Protein AF-H3RL84-F1 (afdb_monomer)

Solvent-accessible surface area (backbone atoms only — not comparable to full-atom values): 5280 Å² total; per-residue (Å²): 132,86,78,54,70,38,55,54,50,15,52,53,26,40,52,48,12,51,52,26,39,52,50,11,51,49,44,38,52,51,41,53,51,53,34,51,75,70,41,62,74,77,50,54,71,86,77,44,55,74,70,55,46,64,48,49,59,61,49,51,49,48,46,52,51,55,18,48,53,25,40,52,50,12,52,52,25,40,51,51,13,52,50,32,41,52,54,42,53,51,51,52,52,53,54,52,51,52,73,75,56,123

Nearest PDB structures (foldseek):
  7a0g-assembly1_JJJ  TM=7.767E-01  e=4.617E+00  Serratia marcescens
  4tx5-assembly1_A  TM=3.730E-01  e=1.933E+00  Homo sapiens
  6h2f-assembly1_I  TM=3.751E-01  e=3.075E+00  Aeromonas hydrophila subsp. hydrophila AL09-71
  6h2f-assembly1_J  TM=3.257E-01  e=7.346E+00  Aeromonas hydrophila subsp. hydrophila AL09-71

Structure (mmCIF, N/CA/C/O backbone):
data_AF-H3RL84-F1
#
_entry.id   AF-H3RL84-F1
#
loop_
_atom_site.group_PDB
_atom_site.id
_atom_site.type_symbol
_atom_site.label_atom_id
_atom_site.label_alt_id
_atom_site.label_comp_id
_atom_site.label_asym_id
_atom_site.label_entity_id
_atom_site.label_seq_id
_atom_site.pdbx_PDB_ins_code
_atom_site.Cartn_x
_atom_site.Cartn_y
_atom_site.Cartn_z
_atom_site.occupancy
_atom_site.B_iso_or_equiv
_atom_site.auth_seq_id
_atom_site.auth_comp_id
_atom_site.auth_asym_id
_atom_site.auth_atom_id
_atom_site.pdbx_PDB_model_num
ATOM 1 N N . MET A 1 1 ? -31.242 -2.328 11.666 1.00 43.16 1 MET A N 1
ATOM 2 C CA . MET A 1 1 ? -29.915 -2.234 12.316 1.00 43.16 1 MET A CA 1
ATOM 3 C C . MET A 1 1 ? -29.068 -1.246 11.517 1.00 43.16 1 MET A C 1
ATOM 5 O O . MET A 1 1 ? -28.584 -1.598 10.448 1.00 43.16 1 MET A O 1
ATOM 9 N N . ASN A 1 2 ? -28.994 0.022 11.930 1.00 52.38 2 ASN A N 1
ATOM 10 C CA . ASN A 1 2 ? -28.206 1.020 11.199 1.00 52.38 2 ASN A CA 1
ATOM 11 C C . ASN A 1 2 ? -26.722 0.758 11.502 1.00 52.38 2 ASN A C 1
ATOM 13 O O . ASN A 1 2 ? -26.302 0.937 12.639 1.00 52.38 2 ASN A O 1
ATOM 17 N N . LYS A 1 3 ? -25.953 0.262 10.522 1.00 63.56 3 LYS A N 1
ATOM 18 C CA . LYS A 1 3 ? -24.505 0.036 10.694 1.00 63.56 3 LYS A CA 1
ATOM 19 C C . LYS A 1 3 ? -23.824 1.363 11.041 1.00 63.56 3 LYS A C 1
ATOM 21 O O . LYS A 1 3 ? -24.103 2.359 10.363 1.00 63.56 3 LYS A O 1
ATOM 26 N N . SER A 1 4 ? -22.961 1.354 12.060 1.00 83.81 4 SER A N 1
ATOM 27 C CA . SER A 1 4 ? -22.207 2.530 12.497 1.00 83.81 4 SER A CA 1
ATOM 28 C C . SER A 1 4 ? -21.439 3.144 11.324 1.00 83.81 4 SER A C 1
ATOM 30 O O . SER A 1 4 ? -20.969 2.447 10.416 1.00 83.81 4 SER A O 1
ATOM 32 N N . PHE A 1 5 ? -21.358 4.476 11.311 1.00 89.81 5 PHE A N 1
ATOM 33 C CA . PHE A 1 5 ? -20.602 5.217 10.303 1.00 89.81 5 PHE A CA 1
ATOM 34 C C . PHE A 1 5 ? -19.139 4.757 10.265 1.00 89.81 5 PHE A C 1
ATOM 36 O O . PHE A 1 5 ? -18.591 4.579 9.180 1.00 89.81 5 PHE A O 1
ATOM 43 N N . LEU A 1 6 ? -18.546 4.481 11.432 1.00 90.31 6 LEU A N 1
ATOM 44 C CA . LEU A 1 6 ? -17.164 4.019 11.544 1.00 90.31 6 LEU A CA 1
ATOM 45 C C . LEU A 1 6 ? -16.974 2.629 10.928 1.00 90.31 6 LEU A C 1
ATOM 47 O O . LEU A 1 6 ? -16.011 2.438 10.189 1.00 90.31 6 LEU A O 1
ATOM 51 N N . THR A 1 7 ? -17.922 1.698 11.104 1.00 91.12 7 THR A N 1
ATOM 52 C CA . THR A 1 7 ? -17.872 0.396 10.413 1.00 91.12 7 THR A CA 1
ATOM 53 C C . THR A 1 7 ? -17.880 0.569 8.894 1.00 91.12 7 THR A C 1
ATOM 55 O O . THR A 1 7 ? -17.127 -0.090 8.179 1.00 91.12 7 THR A O 1
ATOM 58 N N . LYS A 1 8 ? -18.744 1.452 8.372 1.00 92.75 8 LYS A N 1
ATOM 59 C CA . LYS A 1 8 ? -18.833 1.714 6.925 1.00 92.75 8 LYS A CA 1
ATOM 60 C C . LYS A 1 8 ? -17.537 2.336 6.409 1.00 92.75 8 LYS A C 1
ATOM 62 O O . LYS A 1 8 ? -17.036 1.911 5.373 1.00 92.75 8 LYS A O 1
ATOM 67 N N . LEU A 1 9 ? -16.991 3.300 7.145 1.00 92.69 9 LEU A N 1
ATOM 68 C CA . LEU A 1 9 ? -15.737 3.968 6.818 1.00 92.69 9 LEU A CA 1
ATOM 69 C C . LEU A 1 9 ? -14.555 2.987 6.812 1.00 92.69 9 LEU A C 1
ATOM 71 O O . LEU A 1 9 ? -13.770 2.995 5.868 1.00 92.69 9 LEU A O 1
ATOM 75 N N . ALA A 1 10 ? -14.472 2.101 7.810 1.00 93.50 10 ALA A N 1
ATOM 76 C CA . ALA A 1 10 ? -13.461 1.051 7.871 1.00 93.50 10 ALA A CA 1
ATOM 77 C C . ALA A 1 10 ? -13.518 0.153 6.627 1.00 93.50 10 ALA A C 1
ATOM 79 O O . ALA A 1 10 ? -12.507 -0.055 5.966 1.00 93.50 10 ALA A O 1
ATOM 80 N N . VAL A 1 11 ? -14.714 -0.300 6.235 1.00 95.19 11 VAL A N 1
ATOM 81 C CA . VAL A 1 11 ? -14.890 -1.120 5.024 1.00 95.19 11 VAL A CA 1
ATOM 82 C C . VAL A 1 11 ? -14.465 -0.366 3.762 1.00 95.19 11 VAL A C 1
ATOM 84 O O . VAL A 1 11 ? -13.790 -0.942 2.914 1.00 95.19 11 VAL A O 1
ATOM 87 N N . VAL A 1 12 ? -14.815 0.916 3.627 1.00 96.69 12 VAL A N 1
ATOM 88 C CA . VAL A 1 12 ? -14.402 1.728 2.469 1.00 96.69 12 VAL A CA 1
ATOM 89 C C . VAL A 1 12 ? -12.879 1.837 2.394 1.00 96.69 12 VAL A C 1
ATOM 91 O O . VAL A 1 12 ? -12.306 1.591 1.333 1.00 96.69 12 VAL A O 1
ATOM 94 N N . PHE A 1 13 ? -12.210 2.145 3.506 1.00 96.94 13 PHE A N 1
ATOM 95 C CA . PHE A 1 13 ? -10.749 2.201 3.541 1.00 96.94 13 PHE A CA 1
ATOM 96 C C . PHE A 1 13 ? -10.109 0.843 3.263 1.00 96.94 13 PHE A C 1
ATOM 98 O O . PHE A 1 13 ? -9.136 0.774 2.521 1.00 96.94 13 PHE A O 1
ATOM 105 N N . PHE A 1 14 ? -10.681 -0.248 3.766 1.00 96.62 14 PHE A N 1
ATOM 106 C CA . PHE A 1 14 ? -10.201 -1.590 3.460 1.00 96.62 14 PHE A CA 1
ATOM 107 C C . PHE A 1 14 ? -10.284 -1.912 1.960 1.00 96.62 14 PHE A C 1
ATOM 109 O O . PHE A 1 14 ? -9.328 -2.414 1.372 1.00 96.62 14 PHE A O 1
ATOM 116 N N . LEU A 1 15 ? -11.401 -1.573 1.310 1.00 97.81 15 LEU A N 1
ATOM 117 C CA . LEU A 1 15 ? -11.569 -1.775 -0.131 1.00 97.81 15 LEU A CA 1
ATOM 118 C C . LEU A 1 15 ? -10.605 -0.906 -0.948 1.00 97.81 15 LEU A C 1
ATOM 120 O O . LEU A 1 15 ? -10.026 -1.392 -1.918 1.00 97.81 15 LEU A O 1
ATOM 124 N N . LEU A 1 16 ? -10.385 0.347 -0.540 1.00 97.12 16 LEU A N 1
ATOM 125 C CA . LEU A 1 16 ? -9.381 1.220 -1.155 1.00 97.12 16 LEU A CA 1
ATOM 126 C C . LEU A 1 16 ? -7.965 0.665 -0.975 1.00 97.12 16 LEU A C 1
ATOM 128 O O . LEU A 1 16 ? -7.183 0.692 -1.922 1.00 97.12 16 LEU A O 1
ATOM 132 N N . ALA A 1 17 ? -7.648 0.098 0.191 1.00 97.31 17 ALA A N 1
ATOM 133 C CA . ALA A 1 17 ? -6.363 -0.545 0.434 1.00 97.31 17 ALA A CA 1
ATOM 134 C C . ALA A 1 17 ? -6.123 -1.707 -0.539 1.00 97.31 17 ALA A C 1
ATOM 136 O O . ALA A 1 17 ? -5.059 -1.791 -1.151 1.00 97.31 17 ALA A O 1
ATOM 137 N N . LEU A 1 18 ? -7.129 -2.565 -0.743 1.00 97.62 18 LEU A N 1
ATOM 138 C CA . LEU A 1 18 ? -7.059 -3.656 -1.716 1.00 97.62 18 LEU A CA 1
ATOM 139 C C . LEU A 1 18 ? -6.927 -3.138 -3.151 1.00 97.62 18 LEU A C 1
ATOM 141 O O . LEU A 1 18 ? -6.076 -3.623 -3.896 1.00 97.62 18 LEU A O 1
ATOM 145 N N . ALA A 1 19 ? -7.724 -2.138 -3.533 1.00 97.44 19 ALA A N 1
ATOM 146 C CA . ALA A 1 19 ? -7.668 -1.543 -4.864 1.00 97.44 19 ALA A CA 1
ATOM 147 C C . ALA A 1 19 ? -6.282 -0.948 -5.157 1.00 97.44 19 ALA A C 1
ATOM 149 O O . ALA A 1 19 ? -5.698 -1.234 -6.200 1.00 97.44 19 ALA A O 1
ATOM 150 N N . CYS A 1 20 ? -5.713 -0.190 -4.216 1.00 96.81 20 CYS A N 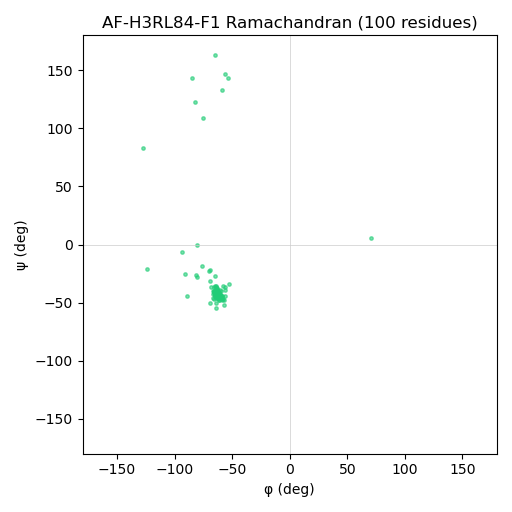1
ATOM 151 C CA . CYS A 1 20 ? -4.363 0.353 -4.327 1.00 96.81 20 CYS A CA 1
ATOM 152 C C . CYS A 1 20 ? -3.298 -0.754 -4.335 1.00 96.81 20 CYS A C 1
ATOM 154 O O . CYS A 1 20 ? -2.363 -0.689 -5.126 1.00 96.81 20 CYS A O 1
ATOM 156 N N . GLY A 1 21 ? -3.446 -1.801 -3.520 1.00 95.56 21 GLY A N 1
ATOM 157 C CA . GLY A 1 21 ? -2.518 -2.935 -3.499 1.00 95.56 21 GLY A CA 1
ATOM 158 C C . GLY A 1 21 ? -2.455 -3.664 -4.845 1.00 95.56 21 GLY A C 1
ATOM 159 O O . GLY A 1 21 ? -1.367 -3.910 -5.374 1.00 95.56 21 GLY A O 1
ATOM 160 N N . LEU A 1 22 ? -3.624 -3.941 -5.431 1.00 96.56 22 LEU A N 1
ATOM 161 C CA . LEU A 1 22 ? -3.754 -4.553 -6.754 1.00 96.56 22 LEU A CA 1
ATOM 162 C C . LEU A 1 22 ? -3.260 -3.624 -7.867 1.00 96.56 22 LEU A C 1
ATOM 164 O O . LEU A 1 22 ? -2.572 -4.089 -8.774 1.00 96.56 22 LEU A O 1
ATOM 168 N N . ALA A 1 23 ? -3.549 -2.322 -7.786 1.00 94.56 23 ALA A N 1
ATOM 169 C CA . ALA A 1 23 ? -3.042 -1.333 -8.734 1.00 94.56 23 ALA A CA 1
ATOM 170 C C . ALA A 1 23 ? -1.508 -1.250 -8.705 1.00 94.56 23 ALA A C 1
ATOM 172 O O . ALA A 1 23 ? -0.880 -1.253 -9.761 1.00 94.56 23 ALA A O 1
ATOM 173 N N . GLY A 1 24 ? -0.892 -1.260 -7.518 1.00 93.94 24 GLY A N 1
ATOM 174 C CA . GLY A 1 24 ? 0.564 -1.293 -7.366 1.00 93.94 24 GLY A CA 1
ATOM 175 C C . GLY A 1 24 ? 1.179 -2.562 -7.951 1.00 93.94 24 GLY A C 1
ATOM 176 O O . GLY A 1 24 ? 2.150 -2.492 -8.703 1.00 93.94 24 GLY A O 1
ATOM 177 N N . TRP A 1 25 ? 0.568 -3.723 -7.700 1.00 93.12 25 TRP A N 1
ATOM 178 C CA . TRP A 1 25 ? 1.015 -4.985 -8.294 1.00 93.12 25 TRP A CA 1
ATOM 179 C C . TRP A 1 25 ? 0.875 -5.003 -9.825 1.00 93.12 25 TRP A C 1
ATOM 181 O O . TRP A 1 25 ? 1.800 -5.418 -10.525 1.00 93.12 25 TRP A O 1
ATOM 191 N N . GLY A 1 26 ? -0.245 -4.504 -10.354 1.00 93.38 26 GLY A N 1
ATOM 192 C CA . GLY A 1 26 ? -0.476 -4.367 -11.792 1.00 93.38 26 GLY A CA 1
ATOM 193 C C . GLY A 1 26 ? 0.523 -3.417 -12.453 1.00 93.38 26 GLY A C 1
ATOM 194 O O . GLY A 1 26 ? 1.128 -3.774 -13.462 1.00 93.38 26 GLY A O 1
ATOM 195 N N . ALA A 1 27 ? 0.771 -2.253 -11.845 1.00 92.31 27 ALA A N 1
ATOM 196 C CA . ALA A 1 27 ? 1.773 -1.297 -12.307 1.00 92.31 27 ALA A CA 1
ATOM 197 C C . ALA A 1 27 ? 3.174 -1.923 -12.316 1.00 92.31 27 ALA A C 1
ATOM 199 O O . ALA A 1 27 ? 3.890 -1.811 -13.308 1.00 92.31 27 ALA A O 1
ATOM 200 N N . TRP A 1 28 ? 3.549 -2.647 -11.257 1.00 90.25 28 TRP A N 1
ATOM 201 C CA . TRP A 1 28 ? 4.828 -3.354 -11.193 1.00 90.25 28 TRP A CA 1
ATOM 202 C C . TRP A 1 28 ? 4.981 -4.362 -12.337 1.00 90.25 28 TRP A C 1
ATOM 204 O O 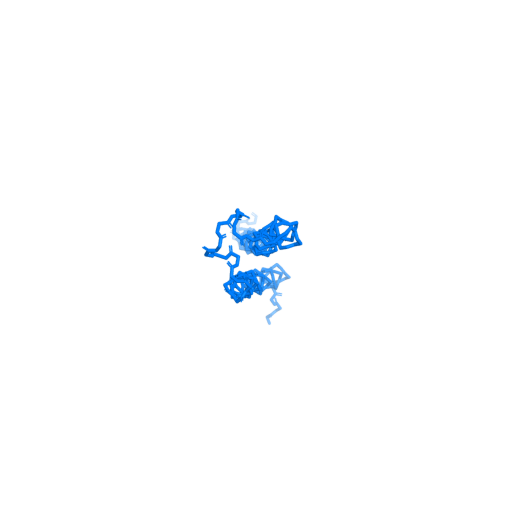. TRP A 1 28 ? 6.012 -4.387 -13.010 1.00 90.25 28 TRP A O 1
ATOM 214 N N . LYS A 1 29 ? 3.955 -5.182 -12.596 1.00 90.62 29 LYS A N 1
ATOM 215 C CA . LYS A 1 29 ? 3.962 -6.156 -13.698 1.00 90.62 29 LYS A CA 1
ATOM 216 C C . LYS A 1 29 ? 4.056 -5.483 -15.065 1.00 90.62 29 LYS A C 1
ATOM 218 O O . LYS A 1 29 ? 4.871 -5.913 -15.878 1.00 90.62 29 LYS A O 1
ATOM 223 N N . TYR A 1 30 ? 3.267 -4.435 -15.292 1.00 89.75 30 TYR A N 1
ATOM 224 C CA . TYR A 1 30 ? 3.285 -3.656 -16.528 1.00 89.75 30 TYR A CA 1
ATOM 225 C C . TYR A 1 30 ? 4.679 -3.085 -16.808 1.00 89.75 30 TYR A C 1
ATOM 227 O O . TYR A 1 30 ? 5.239 -3.328 -17.876 1.00 89.75 30 TYR A O 1
ATOM 235 N N . TRP A 1 31 ? 5.273 -2.392 -15.832 1.00 86.12 31 TRP A N 1
ATOM 236 C CA . TRP A 1 31 ? 6.577 -1.763 -16.018 1.00 86.12 31 TRP A CA 1
ATOM 237 C C . TRP A 1 31 ? 7.690 -2.790 -16.223 1.00 86.12 31 TRP A C 1
ATOM 239 O O . TRP A 1 31 ? 8.491 -2.615 -17.135 1.00 86.12 31 TRP A O 1
ATOM 249 N N . ASN A 1 32 ? 7.704 -3.901 -15.478 1.00 84.56 32 ASN A N 1
ATOM 250 C CA . ASN A 1 32 ? 8.677 -4.976 -15.709 1.00 84.56 32 ASN A CA 1
ATOM 251 C C . ASN A 1 32 ? 8.552 -5.590 -17.113 1.00 84.56 32 ASN A C 1
ATOM 253 O O . ASN A 1 32 ? 9.563 -5.837 -17.770 1.00 84.56 32 ASN A O 1
ATOM 257 N N . ALA A 1 33 ? 7.326 -5.818 -17.594 1.00 86.06 33 ALA A N 1
ATOM 258 C CA . ALA A 1 33 ? 7.096 -6.345 -18.937 1.00 86.06 33 ALA A CA 1
ATOM 259 C C . ALA A 1 33 ? 7.563 -5.358 -20.018 1.00 86.06 33 ALA A C 1
ATOM 261 O O . ALA A 1 33 ? 8.262 -5.752 -20.950 1.00 86.06 33 ALA A O 1
ATO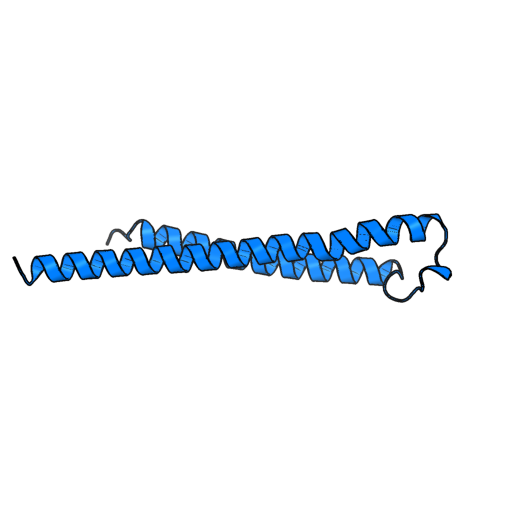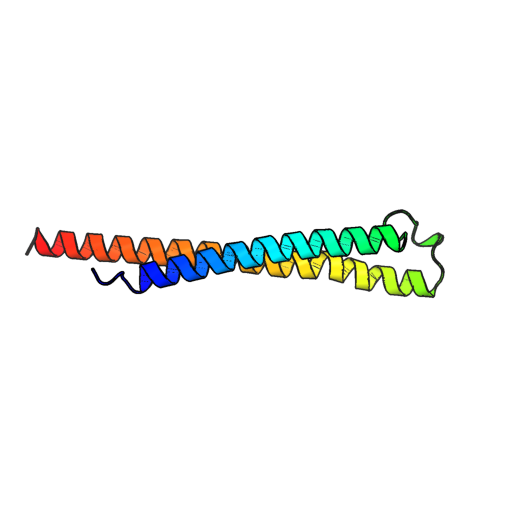M 262 N N . MET A 1 34 ? 7.244 -4.071 -19.860 1.00 83.31 34 MET A N 1
ATOM 263 C CA . MET A 1 34 ? 7.682 -3.005 -20.763 1.00 83.31 34 MET A CA 1
ATOM 264 C C . MET A 1 34 ? 9.214 -2.887 -20.798 1.00 83.31 34 MET A C 1
ATOM 266 O O . MET A 1 34 ? 9.805 -2.807 -21.870 1.00 83.31 34 MET A O 1
ATOM 270 N N . PHE A 1 35 ? 9.875 -2.962 -19.643 1.00 80.69 35 PHE A N 1
ATOM 271 C CA . PHE A 1 35 ? 11.335 -2.947 -19.534 1.00 80.69 35 PHE A CA 1
ATOM 272 C C . PHE A 1 35 ? 12.014 -4.142 -20.193 1.00 80.69 35 PHE A C 1
ATOM 274 O O . PHE A 1 35 ? 13.056 -3.994 -20.836 1.00 80.69 35 PHE A O 1
ATOM 281 N N . SER A 1 36 ? 11.433 -5.328 -20.025 1.00 80.38 36 SER A N 1
ATOM 282 C CA . SER A 1 36 ? 11.922 -6.538 -20.674 1.00 80.38 36 SER A CA 1
ATOM 283 C C . SER A 1 36 ? 11.743 -6.462 -22.191 1.00 80.38 36 SER A C 1
ATOM 285 O O . SER A 1 36 ? 12.676 -6.801 -22.913 1.00 80.38 36 SER A O 1
ATOM 287 N N . ALA A 1 37 ? 10.600 -5.966 -22.675 1.00 78.12 37 ALA A N 1
ATOM 288 C CA . ALA A 1 37 ? 10.325 -5.805 -24.104 1.00 78.12 37 ALA A CA 1
ATOM 289 C C . ALA A 1 37 ? 11.257 -4.786 -24.780 1.00 78.12 37 ALA A C 1
ATOM 291 O O . ALA A 1 37 ? 11.665 -4.987 -25.920 1.00 78.12 37 ALA A O 1
ATOM 292 N N . LEU A 1 38 ? 11.634 -3.720 -24.068 1.00 75.31 38 LEU A N 1
ATOM 293 C CA . LEU A 1 38 ? 12.582 -2.707 -24.545 1.00 75.31 38 LEU A CA 1
ATOM 294 C C . LEU A 1 38 ? 14.055 -3.135 -24.398 1.00 75.31 38 LEU A C 1
ATOM 296 O O . LEU A 1 38 ? 14.956 -2.375 -24.744 1.00 75.31 38 LEU A O 1
ATOM 300 N N . GLY A 1 39 ? 14.327 -4.330 -23.859 1.00 71.19 39 GLY A N 1
ATOM 301 C CA . GLY A 1 39 ? 15.685 -4.837 -23.636 1.00 71.19 39 GLY A CA 1
ATOM 302 C C . GLY A 1 39 ? 16.456 -4.117 -22.523 1.00 71.19 39 GLY A C 1
ATOM 303 O O . GLY A 1 39 ? 17.622 -4.422 -22.281 1.00 71.19 39 GLY A O 1
ATOM 304 N N . TYR A 1 40 ? 15.825 -3.193 -21.794 1.00 71.19 40 TYR A N 1
ATOM 305 C CA . TYR A 1 40 ? 16.461 -2.417 -20.723 1.00 71.19 40 TYR A CA 1
ATOM 306 C C . TYR A 1 40 ? 16.807 -3.255 -19.488 1.00 71.19 40 TYR A C 1
ATOM 308 O O . TYR A 1 40 ? 17.690 -2.862 -18.724 1.00 71.19 40 TYR A O 1
ATOM 316 N N . GLY A 1 41 ? 16.137 -4.399 -19.305 1.00 63.28 41 GLY A N 1
ATOM 317 C CA . GLY A 1 41 ? 16.414 -5.349 -18.222 1.00 63.28 41 GLY A CA 1
ATOM 318 C C . GLY A 1 41 ? 17.665 -6.213 -18.429 1.00 63.28 41 GLY A C 1
ATOM 319 O O . GLY A 1 41 ? 18.179 -6.758 -17.460 1.00 63.28 41 GLY A O 1
ATOM 320 N N . THR A 1 42 ? 18.164 -6.333 -19.664 1.00 60.25 42 THR A N 1
ATOM 321 C CA . THR A 1 42 ? 19.290 -7.221 -20.024 1.00 60.25 42 THR A CA 1
ATOM 322 C C . THR A 1 42 ? 20.452 -6.494 -20.695 1.00 60.25 42 THR A C 1
ATOM 324 O O . THR A 1 42 ? 21.567 -7.006 -20.695 1.00 60.25 42 THR A O 1
ATOM 327 N N . ALA A 1 43 ? 20.217 -5.317 -21.280 1.00 58.88 43 ALA A N 1
ATOM 328 C CA . ALA A 1 43 ? 21.262 -4.515 -21.899 1.00 58.88 43 ALA A CA 1
ATOM 329 C C . ALA A 1 43 ? 22.011 -3.688 -20.847 1.00 58.88 43 ALA A C 1
ATOM 331 O O . ALA A 1 43 ? 21.417 -2.863 -20.136 1.00 58.88 43 ALA A O 1
ATOM 332 N N . ASP A 1 44 ? 23.328 -3.886 -20.776 1.00 59.72 44 ASP A N 1
ATOM 333 C CA . ASP A 1 44 ? 24.227 -2.992 -20.054 1.00 59.72 44 ASP A CA 1
ATOM 334 C C . ASP A 1 44 ? 24.077 -1.561 -20.587 1.00 59.72 44 ASP A C 1
ATOM 336 O O . ASP A 1 44 ? 23.816 -1.354 -21.771 1.00 59.72 44 ASP A O 1
ATOM 340 N N . PHE A 1 45 ? 24.233 -0.541 -19.734 1.00 60.94 45 PHE A N 1
ATOM 341 C CA . PHE A 1 45 ? 24.100 0.858 -20.183 1.00 60.94 45 PHE A CA 1
ATOM 342 C C . PHE A 1 45 ? 24.985 1.154 -21.402 1.00 60.94 45 PHE A C 1
ATOM 344 O O . PHE A 1 45 ? 24.572 1.881 -22.297 1.00 60.94 45 PHE A O 1
ATOM 351 N N . VAL A 1 46 ? 26.153 0.517 -21.471 1.00 60.81 46 VAL A N 1
ATOM 352 C CA . VAL A 1 46 ? 27.167 0.701 -22.514 1.00 60.81 46 VAL A CA 1
ATOM 353 C C . VAL A 1 46 ? 26.740 0.144 -23.882 1.00 60.81 46 VAL A C 1
ATOM 355 O O . VAL A 1 46 ? 27.240 0.611 -24.900 1.00 60.81 46 VAL A O 1
ATOM 358 N N . THR A 1 47 ? 25.801 -0.808 -23.944 1.00 67.88 47 THR A N 1
ATOM 359 C CA . THR A 1 47 ? 25.337 -1.407 -25.213 1.00 67.88 47 THR A CA 1
ATOM 360 C C . 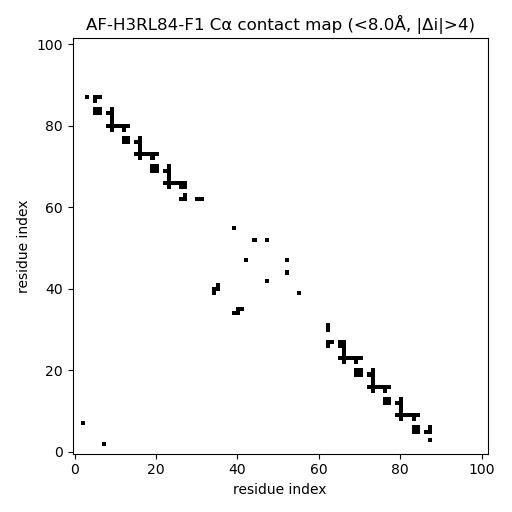THR A 1 47 ? 24.100 -0.721 -25.797 1.00 67.88 47 THR A C 1
ATOM 362 O O . THR A 1 47 ? 23.696 -1.021 -26.920 1.00 67.88 47 THR A O 1
ATOM 365 N N . LEU A 1 48 ? 23.504 0.218 -25.059 1.00 70.06 48 LEU A N 1
ATOM 366 C CA . LEU A 1 48 ? 22.367 1.017 -25.508 1.00 70.06 48 LEU A CA 1
ATOM 367 C C . LEU A 1 48 ? 22.847 2.233 -26.313 1.00 70.06 48 LEU A C 1
ATOM 369 O O . LEU A 1 48 ? 23.853 2.854 -25.975 1.00 70.06 48 LEU A O 1
ATOM 373 N N . ASN A 1 49 ? 22.106 2.604 -27.362 1.00 78.44 49 ASN A N 1
ATOM 374 C CA . ASN A 1 49 ? 22.345 3.863 -28.073 1.00 78.44 49 ASN A CA 1
ATOM 375 C C . ASN A 1 49 ? 22.071 5.075 -27.151 1.00 78.44 49 ASN A C 1
ATOM 377 O O . ASN A 1 49 ? 21.409 4.950 -26.119 1.00 78.44 49 ASN A O 1
ATOM 381 N N . ALA A 1 50 ? 22.573 6.256 -27.524 1.00 78.69 50 ALA A N 1
ATOM 382 C CA . ALA A 1 50 ? 22.493 7.457 -26.684 1.00 78.69 50 ALA A CA 1
ATOM 383 C C . ALA A 1 50 ? 21.050 7.827 -26.277 1.00 78.69 50 ALA A C 1
ATOM 385 O O . ALA A 1 50 ? 20.806 8.236 -25.144 1.00 78.69 50 ALA A O 1
ATOM 386 N N . GLU A 1 51 ? 20.086 7.623 -27.178 1.00 78.38 51 GLU A N 1
ATOM 387 C CA . GLU A 1 51 ? 18.664 7.864 -26.916 1.00 78.38 51 GLU A CA 1
ATOM 388 C C . GLU A 1 51 ? 18.100 6.901 -25.856 1.00 78.38 51 GLU A C 1
ATOM 390 O O . GLU A 1 51 ? 17.482 7.328 -24.880 1.00 78.38 51 GLU A O 1
ATOM 395 N N . ASN A 1 52 ? 18.388 5.603 -25.970 1.00 74.31 52 ASN A N 1
ATOM 396 C CA . ASN A 1 52 ? 17.947 4.610 -24.994 1.00 74.31 52 ASN A CA 1
ATOM 397 C C . ASN A 1 52 ? 18.657 4.746 -23.640 1.00 74.31 52 ASN A C 1
ATOM 399 O O . ASN A 1 52 ? 18.048 4.471 -22.605 1.00 74.31 52 ASN A O 1
ATOM 403 N N . GLN A 1 53 ? 19.917 5.190 -23.610 1.00 75.44 53 GLN A N 1
ATOM 404 C CA . GLN A 1 53 ? 20.609 5.517 -22.358 1.00 75.44 53 GLN A CA 1
ATOM 405 C C . GLN A 1 53 ? 19.921 6.674 -21.624 1.00 75.44 53 GLN A C 1
ATOM 407 O O . GLN A 1 53 ? 19.702 6.582 -20.414 1.00 75.44 53 GLN A O 1
ATOM 412 N N . ALA A 1 54 ? 19.530 7.727 -22.352 1.00 79.81 54 ALA A N 1
ATOM 413 C CA . ALA A 1 54 ? 18.811 8.867 -21.787 1.00 79.81 54 ALA A CA 1
ATOM 414 C C . ALA A 1 54 ? 17.430 8.469 -21.236 1.00 79.81 54 ALA A C 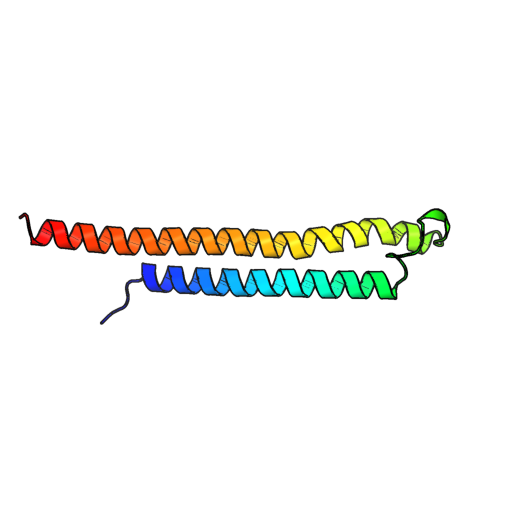1
ATOM 416 O O . ALA A 1 54 ? 17.015 8.978 -20.196 1.00 79.81 54 ALA A O 1
ATOM 417 N N . MET A 1 55 ? 16.745 7.523 -21.888 1.00 80.69 55 MET A N 1
ATOM 418 C CA . MET A 1 55 ? 15.418 7.045 -21.480 1.00 80.69 55 MET A CA 1
ATOM 419 C C . MET A 1 55 ? 15.446 6.021 -20.335 1.00 80.69 55 MET A C 1
ATOM 421 O O . MET A 1 55 ? 14.498 5.959 -19.551 1.00 80.69 55 MET A O 1
ATOM 425 N N . LYS A 1 56 ? 16.523 5.241 -20.175 1.00 79.38 56 LYS A N 1
ATOM 426 C CA . LYS A 1 56 ? 16.606 4.168 -19.165 1.00 79.38 56 LYS A CA 1
ATOM 427 C C . LYS A 1 56 ? 16.497 4.681 -17.726 1.00 79.38 56 LYS A C 1
ATOM 429 O O . LYS A 1 56 ? 15.801 4.076 -16.915 1.00 79.38 56 LYS A O 1
ATOM 434 N N . THR A 1 57 ? 17.148 5.798 -17.401 1.00 80.44 57 THR A N 1
ATOM 435 C CA . THR A 1 57 ? 17.125 6.397 -16.052 1.00 80.44 57 THR A CA 1
ATOM 436 C C . THR A 1 57 ? 15.733 6.886 -15.625 1.00 80.44 57 THR A C 1
ATOM 438 O O . THR A 1 57 ? 15.259 6.435 -14.577 1.00 80.44 57 THR A O 1
ATOM 441 N N . PRO A 1 58 ? 15.039 7.757 -16.390 1.00 81.12 58 PRO A N 1
ATOM 442 C CA . PRO A 1 58 ? 13.698 8.203 -16.022 1.00 81.12 58 PRO A CA 1
ATOM 443 C C . PRO A 1 58 ? 12.696 7.047 -16.001 1.00 81.12 58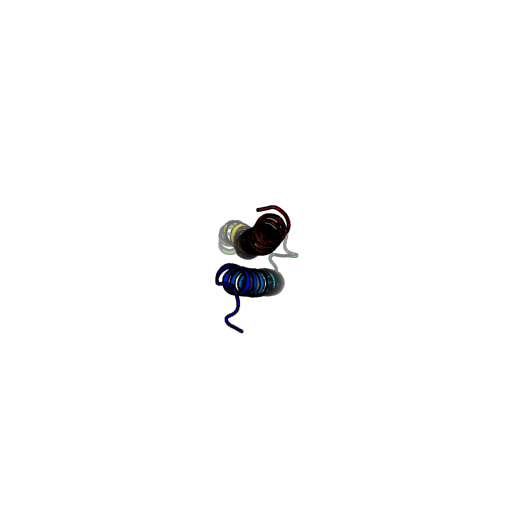 PRO A C 1
ATOM 445 O O . PRO A 1 58 ? 11.908 6.963 -15.062 1.00 81.12 58 PRO A O 1
ATOM 448 N N . LEU A 1 59 ? 12.767 6.102 -16.948 1.00 80.44 59 LEU A N 1
ATOM 449 C CA . LEU A 1 59 ? 11.895 4.928 -16.911 1.00 80.44 59 LEU A CA 1
ATOM 450 C C . LEU A 1 59 ? 12.156 4.048 -15.678 1.00 80.44 59 LEU A C 1
ATOM 452 O O . LEU A 1 59 ? 11.203 3.511 -15.115 1.00 80.44 59 LEU A O 1
ATOM 456 N N . ASN A 1 60 ? 13.4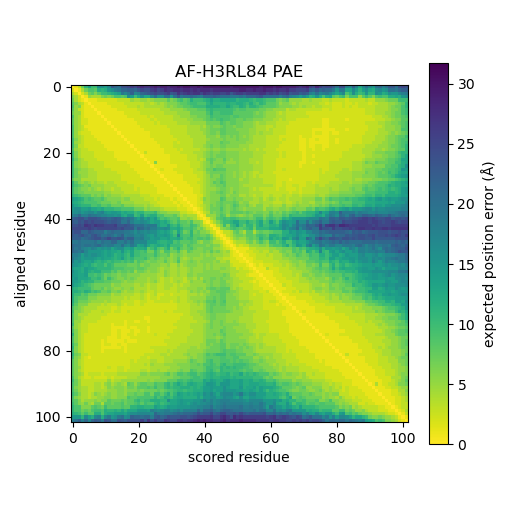16 3.891 -15.243 1.00 81.25 60 ASN A N 1
ATOM 457 C CA . ASN A 1 60 ? 13.737 3.079 -14.063 1.00 81.25 60 ASN A CA 1
ATOM 458 C C . ASN A 1 60 ? 13.094 3.715 -12.836 1.00 81.25 60 ASN A C 1
ATOM 460 O O . ASN A 1 60 ? 12.454 3.035 -12.039 1.00 81.25 60 ASN A O 1
ATOM 464 N N . LEU A 1 61 ? 13.207 5.039 -12.722 1.00 83.19 61 LEU A N 1
ATOM 465 C CA . LEU A 1 61 ? 12.563 5.783 -11.654 1.00 83.19 61 LEU A CA 1
ATOM 466 C C . LEU A 1 61 ? 11.041 5.594 -11.681 1.00 83.19 61 LEU A C 1
ATOM 468 O O . LEU A 1 61 ? 10.455 5.325 -10.637 1.00 83.19 61 LEU A O 1
ATOM 472 N N . THR A 1 62 ? 10.396 5.666 -12.850 1.00 84.00 62 THR A N 1
ATOM 473 C CA . THR A 1 62 ? 8.945 5.446 -12.975 1.00 84.00 62 THR A CA 1
ATOM 474 C C . THR A 1 62 ? 8.534 4.024 -12.587 1.00 84.00 62 THR A C 1
ATOM 476 O O . THR A 1 62 ? 7.548 3.859 -11.865 1.00 84.00 62 THR A O 1
ATOM 479 N N . MET A 1 63 ? 9.309 3.010 -12.989 1.00 83.56 63 MET A N 1
ATOM 480 C CA . MET A 1 63 ? 9.062 1.604 -12.647 1.00 83.56 63 MET A CA 1
ATOM 481 C C . MET A 1 63 ? 9.021 1.367 -11.135 1.00 83.56 63 MET A C 1
ATOM 483 O O . MET A 1 63 ? 8.233 0.543 -10.680 1.00 83.56 63 MET A O 1
ATOM 487 N N . TYR A 1 64 ? 9.835 2.078 -10.354 1.00 83.81 64 TYR A N 1
ATOM 488 C CA . TYR A 1 64 ? 9.826 1.952 -8.895 1.00 83.81 64 TYR A CA 1
ATOM 489 C C . TYR A 1 64 ? 8.845 2.918 -8.230 1.00 83.81 64 TYR A C 1
ATOM 491 O O . TYR A 1 64 ? 8.091 2.515 -7.346 1.00 83.81 64 TYR A O 1
ATOM 499 N N . ALA A 1 65 ? 8.809 4.180 -8.655 1.00 88.31 65 ALA A N 1
ATOM 500 C CA . ALA A 1 65 ? 8.012 5.213 -8.003 1.00 88.31 65 ALA A CA 1
ATOM 501 C C . ALA A 1 65 ? 6.504 4.944 -8.108 1.00 88.31 65 ALA A C 1
ATOM 503 O O . ALA A 1 65 ? 5.777 5.124 -7.130 1.00 88.31 65 ALA A O 1
ATOM 504 N N . MET A 1 66 ? 6.026 4.488 -9.270 1.00 88.06 66 MET A N 1
ATOM 505 C CA . MET A 1 66 ? 4.591 4.315 -9.510 1.00 88.06 66 MET A CA 1
ATOM 506 C C . MET A 1 66 ? 3.994 3.167 -8.675 1.00 88.06 66 MET A C 1
ATOM 508 O O . MET A 1 66 ? 3.019 3.407 -7.961 1.00 88.06 66 MET A O 1
ATOM 512 N N . PRO A 1 67 ? 4.576 1.949 -8.664 1.00 91.31 67 PRO A N 1
ATOM 513 C CA . PRO A 1 67 ? 4.087 0.857 -7.820 1.00 91.31 67 PRO A CA 1
ATOM 514 C C . PRO A 1 67 ? 4.220 1.152 -6.327 1.00 91.31 67 PRO A C 1
ATOM 516 O O . PRO A 1 67 ? 3.295 0.876 -5.563 1.00 91.31 67 PRO A O 1
ATOM 519 N N . VAL A 1 68 ? 5.333 1.769 -5.911 1.00 93.50 68 VAL A N 1
ATOM 520 C CA . VAL A 1 68 ? 5.555 2.142 -4.508 1.00 93.50 68 VAL A CA 1
ATOM 521 C C . VAL A 1 68 ? 4.511 3.150 -4.040 1.00 93.50 68 VAL A C 1
ATOM 523 O O . VAL A 1 68 ? 3.961 2.973 -2.959 1.00 93.50 68 VAL A O 1
ATOM 526 N N . GLY A 1 69 ? 4.163 4.155 -4.851 1.00 93.06 69 GLY A N 1
ATOM 527 C CA . GLY A 1 69 ? 3.107 5.113 -4.510 1.00 93.06 69 GLY A CA 1
ATOM 528 C C . GLY A 1 69 ? 1.766 4.432 -4.216 1.00 93.06 69 GLY A C 1
ATOM 529 O O . GLY A 1 69 ? 1.124 4.725 -3.205 1.00 93.06 69 GLY A O 1
ATOM 530 N N . PHE A 1 70 ? 1.381 3.458 -5.043 1.00 95.00 70 PHE A N 1
ATOM 531 C CA . PHE A 1 70 ? 0.176 2.661 -4.818 1.00 95.00 70 PHE A CA 1
ATOM 532 C C . PHE A 1 70 ? 0.265 1.779 -3.567 1.00 95.00 70 PHE A C 1
ATOM 534 O O . PHE A 1 70 ? -0.701 1.707 -2.809 1.00 95.00 70 PHE A O 1
ATOM 541 N N . TRP A 1 71 ? 1.404 1.140 -3.299 1.00 96.19 71 TRP A N 1
ATOM 542 C CA . TRP A 1 71 ? 1.575 0.331 -2.087 1.00 96.19 71 TRP A CA 1
ATOM 543 C C . TRP A 1 71 ? 1.611 1.169 -0.806 1.00 96.19 71 TRP A C 1
ATOM 545 O O . TRP A 1 71 ? 1.029 0.763 0.198 1.00 96.19 71 TRP A O 1
ATOM 555 N N . CYS A 1 72 ? 2.206 2.361 -0.838 1.00 96.12 72 CYS A N 1
ATOM 556 C CA . CYS A 1 72 ? 2.153 3.313 0.270 1.00 96.12 72 CYS A CA 1
ATOM 557 C C . CYS A 1 72 ? 0.713 3.756 0.552 1.00 96.12 72 CYS A C 1
ATOM 559 O O . CYS A 1 72 ? 0.283 3.747 1.706 1.00 96.12 72 CYS A O 1
ATOM 561 N N . ALA A 1 73 ? -0.059 4.081 -0.491 1.00 95.75 73 ALA A N 1
ATOM 562 C CA . ALA A 1 73 ? -1.480 4.391 -0.349 1.00 95.75 73 ALA A CA 1
ATOM 563 C C . ALA A 1 73 ? -2.261 3.196 0.222 1.00 95.75 73 ALA A C 1
ATOM 565 O O . ALA A 1 73 ? -3.061 3.367 1.140 1.00 95.75 73 ALA A O 1
ATOM 566 N N . ALA A 1 74 ? -1.978 1.979 -0.253 1.00 96.88 74 ALA A N 1
ATOM 567 C CA . ALA A 1 74 ? -2.595 0.758 0.254 1.00 96.88 74 ALA A CA 1
ATOM 568 C C . ALA A 1 74 ? -2.335 0.559 1.754 1.00 96.88 74 ALA A C 1
ATOM 570 O O . ALA A 1 74 ? -3.271 0.316 2.515 1.00 96.88 74 ALA A O 1
ATOM 571 N N . ALA A 1 75 ? -1.085 0.721 2.194 1.00 97.31 75 ALA A N 1
ATOM 572 C CA . ALA A 1 75 ? -0.711 0.623 3.601 1.00 97.31 75 ALA A CA 1
ATOM 573 C C . ALA A 1 75 ? -1.397 1.704 4.455 1.00 97.31 75 ALA A C 1
ATOM 575 O O . ALA A 1 75 ? -1.930 1.399 5.522 1.00 97.31 75 ALA A O 1
ATOM 576 N N . GLY A 1 76 ? -1.445 2.947 3.964 1.00 97.06 76 GLY A N 1
ATOM 577 C CA . GLY A 1 76 ? -2.124 4.055 4.639 1.00 97.06 76 GLY A CA 1
ATOM 578 C C . GLY A 1 76 ? -3.623 3.809 4.815 1.00 97.06 76 GLY A C 1
ATOM 579 O O . GLY A 1 76 ? -4.154 3.966 5.915 1.00 97.06 76 GLY A O 1
ATOM 580 N N . PHE A 1 77 ? -4.304 3.347 3.764 1.00 97.38 77 PHE A N 1
ATOM 581 C CA . PHE A 1 77 ? -5.721 2.991 3.840 1.00 97.38 77 PHE A CA 1
ATOM 582 C C . PHE A 1 77 ? -5.974 1.784 4.748 1.00 97.38 77 PHE A C 1
ATOM 584 O O . PHE A 1 77 ? -6.951 1.780 5.496 1.00 97.38 77 PHE A O 1
ATOM 591 N N . LEU A 1 78 ? -5.086 0.786 4.758 1.00 96.88 78 LEU A N 1
ATOM 592 C CA . LEU A 1 78 ? -5.219 -0.369 5.645 1.00 96.88 78 LEU A CA 1
ATOM 593 C C . LEU A 1 78 ? -5.098 0.039 7.121 1.00 96.88 78 LEU A C 1
ATOM 595 O O . LEU A 1 78 ? -5.913 -0.377 7.946 1.00 96.88 78 LEU A O 1
ATOM 599 N N . ALA A 1 79 ? -4.133 0.902 7.446 1.00 96.88 79 ALA A N 1
ATOM 600 C CA . ALA A 1 79 ? -3.985 1.456 8.788 1.00 96.88 79 ALA A CA 1
ATOM 601 C C . ALA A 1 79 ? -5.217 2.282 9.197 1.00 96.88 79 ALA A C 1
ATOM 603 O O . ALA A 1 79 ? -5.766 2.074 10.279 1.00 96.88 79 ALA A O 1
ATOM 604 N N . ALA A 1 80 ? -5.707 3.159 8.313 1.00 95.31 80 ALA A N 1
ATOM 605 C CA . ALA A 1 80 ? -6.909 3.958 8.557 1.00 95.31 80 ALA A CA 1
ATOM 606 C C . ALA A 1 80 ? -8.158 3.086 8.780 1.00 95.31 80 ALA A C 1
ATOM 608 O O . ALA A 1 80 ? -8.958 3.368 9.673 1.00 95.31 80 ALA A O 1
ATOM 609 N N . SER A 1 81 ? -8.298 1.993 8.021 1.00 96.25 81 SER A N 1
ATOM 610 C CA . SER A 1 81 ? -9.351 0.993 8.222 1.00 96.25 81 SER A CA 1
ATOM 611 C C . SER A 1 81 ? -9.281 0.371 9.616 1.00 96.25 81 SER A C 1
ATOM 613 O O . SER A 1 81 ? -10.300 0.278 10.301 1.00 96.25 81 SER A O 1
ATOM 615 N N . GLY A 1 82 ? -8.088 -0.052 10.045 1.00 92.94 82 GLY A N 1
ATOM 616 C CA . GLY A 1 82 ? -7.882 -0.643 11.36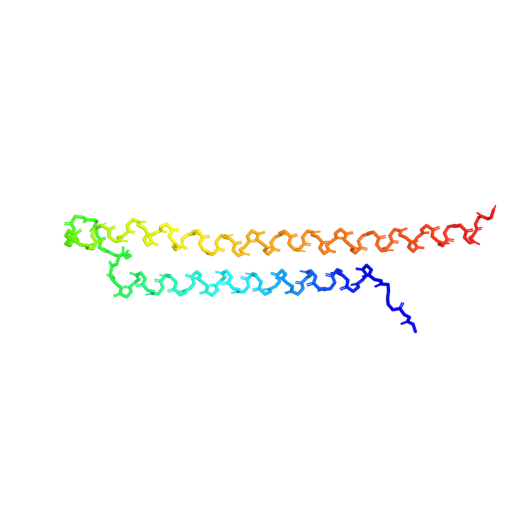8 1.00 92.94 82 GLY A CA 1
ATOM 617 C C . GLY A 1 82 ? -8.244 0.323 12.495 1.00 92.94 82 GLY A C 1
ATOM 618 O O . GLY A 1 82 ? -8.981 -0.043 13.408 1.00 92.94 82 GLY A O 1
ATOM 619 N N . VAL A 1 83 ? -7.802 1.580 12.395 1.00 95.06 83 VAL A N 1
ATOM 620 C CA . VAL A 1 83 ? -8.126 2.626 13.378 1.00 95.06 83 VAL A CA 1
ATOM 621 C C . VAL A 1 83 ? -9.633 2.875 13.444 1.00 95.06 83 VAL A C 1
ATOM 623 O O . VAL A 1 83 ? -10.198 2.883 14.536 1.00 95.06 83 VAL A O 1
ATOM 626 N N . ALA A 1 84 ? -10.303 3.028 12.299 1.00 93.12 84 ALA A N 1
ATOM 627 C CA . ALA A 1 84 ? -11.748 3.246 12.257 1.00 93.12 84 ALA A CA 1
ATOM 628 C C . ALA A 1 84 ? -12.524 2.090 12.909 1.00 93.12 84 ALA A C 1
ATOM 630 O O . ALA A 1 84 ? -13.468 2.332 13.659 1.00 93.12 84 ALA A O 1
ATOM 631 N N . PHE A 1 85 ? -12.094 0.847 12.679 1.00 92.44 85 PHE A N 1
ATOM 632 C CA . PHE A 1 85 ? -12.705 -0.329 13.293 1.00 92.44 85 PHE A CA 1
ATOM 633 C C . PHE A 1 85 ? -12.501 -0.372 14.815 1.00 92.44 85 PHE A C 1
ATOM 635 O O . PHE A 1 85 ? -13.456 -0.594 15.556 1.00 92.44 85 PHE A O 1
ATOM 642 N N . ILE A 1 86 ? -11.281 -0.111 15.298 1.00 93.50 86 ILE A N 1
ATOM 643 C CA . ILE A 1 86 ? -10.979 -0.094 16.739 1.00 93.50 86 ILE A CA 1
ATOM 644 C C . ILE A 1 86 ? -11.799 0.983 17.458 1.00 93.50 86 ILE A C 1
ATOM 646 O O . ILE A 1 86 ? -12.330 0.726 18.538 1.00 93.50 86 ILE A O 1
ATOM 650 N N . LEU A 1 87 ? -11.936 2.172 16.864 1.00 92.50 87 LEU A N 1
ATOM 651 C CA . LEU A 1 87 ? -12.735 3.258 17.437 1.00 92.50 87 LEU A CA 1
ATOM 652 C C . LEU A 1 87 ? -14.221 2.902 17.538 1.00 92.50 87 LEU A C 1
ATOM 654 O O . LEU A 1 87 ? -14.869 3.277 18.514 1.00 92.50 87 LEU A O 1
ATOM 658 N N . ASP A 1 88 ? -14.746 2.165 16.561 1.00 90.25 88 ASP A N 1
ATOM 659 C CA . ASP A 1 88 ? -16.129 1.691 16.575 1.00 90.25 88 ASP A CA 1
ATOM 660 C C . ASP A 1 88 ? -16.367 0.719 17.738 1.00 90.25 88 ASP A C 1
ATOM 662 O O . ASP A 1 88 ? -17.240 0.938 18.578 1.00 90.25 88 ASP A O 1
ATOM 666 N N . VAL A 1 89 ? -15.495 -0.287 17.864 1.00 89.38 89 VAL A N 1
ATOM 667 C CA . VAL A 1 89 ? -15.549 -1.278 18.949 1.00 89.38 89 VAL A CA 1
ATOM 668 C C . VAL A 1 89 ? -15.393 -0.613 20.317 1.00 89.38 89 VAL A C 1
ATOM 670 O O . VAL A 1 89 ? -16.137 -0.922 21.247 1.00 89.38 89 VAL A O 1
ATOM 673 N N . ALA A 1 90 ? -14.460 0.330 20.460 1.00 89.94 90 ALA A N 1
ATOM 674 C CA . ALA A 1 90 ? -14.267 1.064 21.708 1.00 89.94 90 ALA A CA 1
ATOM 675 C C . ALA A 1 90 ? -15.505 1.897 22.089 1.00 89.94 90 ALA A C 1
ATOM 677 O O . ALA A 1 90 ? -15.859 1.978 23.269 1.00 89.94 90 ALA A O 1
ATOM 678 N N . GLY A 1 91 ? -16.184 2.490 21.101 1.00 88.50 91 GLY A N 1
ATOM 679 C CA . GLY A 1 91 ? -17.445 3.205 21.294 1.00 88.50 91 GLY A CA 1
ATOM 680 C C . GLY A 1 91 ? -18.562 2.296 21.807 1.00 88.50 91 GLY A C 1
ATOM 681 O O . GLY A 1 91 ? -19.255 2.658 22.765 1.00 88.50 91 GLY A O 1
ATOM 682 N N . ASP A 1 92 ? -18.691 1.102 21.230 1.00 87.19 92 ASP A N 1
ATOM 683 C CA . ASP A 1 92 ? -19.670 0.099 21.656 1.00 87.19 92 ASP A CA 1
ATOM 684 C C . ASP A 1 92 ? -19.385 -0.415 23.074 1.00 87.19 92 ASP A C 1
ATOM 686 O O . ASP A 1 92 ? -20.295 -0.465 23.905 1.00 87.19 92 ASP A O 1
ATOM 690 N N . VAL A 1 93 ? -18.121 -0.708 23.400 1.00 87.12 93 VAL A N 1
ATOM 691 C CA . VAL A 1 93 ? -17.706 -1.131 24.751 1.00 87.12 93 VAL A CA 1
ATOM 692 C C . VAL A 1 93 ? -18.007 -0.046 25.783 1.00 87.12 93 VAL A C 1
ATOM 694 O O . VAL A 1 93 ? -18.595 -0.335 26.826 1.00 87.12 93 VAL A O 1
ATOM 697 N N . LYS A 1 94 ? -17.667 1.217 25.495 1.00 87.44 94 LYS A N 1
ATOM 698 C CA . LYS A 1 94 ? -17.970 2.344 26.390 1.00 87.44 94 LYS A CA 1
ATOM 699 C C . LYS A 1 94 ? -19.472 2.469 26.641 1.00 87.44 94 LYS A C 1
ATOM 701 O O . LYS A 1 94 ? -19.882 2.673 27.781 1.00 87.44 94 LYS A O 1
ATOM 706 N N . ARG A 1 95 ? -20.294 2.343 25.594 1.00 86.06 95 ARG A N 1
ATOM 707 C CA . ARG A 1 95 ? -21.757 2.390 25.720 1.00 86.06 95 ARG A CA 1
ATOM 708 C C . ARG A 1 95 ? -22.278 1.244 26.586 1.00 86.06 95 ARG A C 1
ATOM 710 O O . ARG A 1 95 ? -23.170 1.465 27.397 1.00 86.06 95 ARG A O 1
ATOM 717 N N . LEU A 1 96 ? -21.717 0.047 26.437 1.00 87.50 96 LEU A N 1
ATOM 718 C CA . LEU A 1 96 ? -22.098 -1.112 27.236 1.00 87.50 96 LEU A CA 1
ATOM 719 C C . LEU A 1 96 ? -21.774 -0.898 28.721 1.00 87.50 96 LEU A C 1
ATOM 721 O O . LEU A 1 96 ? -22.639 -1.103 29.564 1.00 87.50 96 LEU A O 1
ATOM 725 N N . LEU A 1 97 ? -20.572 -0.408 29.037 1.00 87.69 97 LEU A N 1
ATOM 726 C CA . LEU A 1 97 ? -20.159 -0.126 30.416 1.00 87.69 97 LEU A CA 1
ATOM 727 C C . LEU A 1 97 ? -21.058 0.914 31.100 1.00 87.69 97 LEU A C 1
ATOM 729 O O . LEU A 1 97 ? -21.472 0.691 32.232 1.00 87.69 97 LEU A O 1
ATOM 733 N N . LEU A 1 98 ? -21.416 1.995 30.401 1.00 87.12 98 LEU A N 1
ATOM 734 C CA . LEU A 1 98 ? -22.322 3.028 30.926 1.00 87.12 98 LEU A CA 1
ATOM 735 C C . LEU A 1 98 ? -23.745 2.513 31.190 1.00 87.12 98 LEU A C 1
ATOM 737 O O . LEU A 1 98 ? -24.438 3.047 32.046 1.00 87.12 98 LEU A O 1
ATOM 741 N N . ASN A 1 99 ? -24.188 1.479 30.471 1.00 83.12 99 ASN A N 1
ATOM 742 C CA . ASN A 1 99 ? -25.500 0.870 30.698 1.00 83.12 99 ASN A CA 1
ATOM 743 C C . ASN A 1 99 ? -25.501 -0.120 31.876 1.00 83.12 99 ASN A C 1
ATOM 745 O O . ASN A 1 99 ? -26.555 -0.362 32.459 1.00 83.12 99 ASN A O 1
ATOM 749 N N . PHE A 1 100 ? -24.350 -0.718 32.203 1.00 78.00 100 PHE A N 1
ATOM 750 C CA . PHE A 1 100 ? -24.212 -1.673 33.310 1.00 78.00 100 PHE A CA 1
ATOM 751 C C . PHE A 1 100 ? -23.825 -1.012 34.641 1.00 78.00 100 PHE A C 1
ATOM 753 O O . PHE A 1 100 ? -24.140 -1.561 35.694 1.00 78.00 100 PHE A O 1
ATOM 760 N N . PHE A 1 101 ? -23.176 0.154 34.602 1.00 68.44 101 PHE A N 1
ATOM 761 C CA . PHE A 1 101 ? -22.766 0.925 35.777 1.00 68.44 101 PHE A CA 1
ATOM 762 C C . PHE A 1 101 ? -23.277 2.375 35.661 1.00 68.44 101 PHE A C 1
ATOM 764 O O . PHE A 1 101 ? -22.532 3.223 35.162 1.00 68.44 101 PHE A O 1
ATOM 771 N N . PRO A 1 102 ? -24.544 2.645 36.040 1.00 59.03 102 PRO A N 1
ATOM 772 C CA . PRO A 1 102 ? -25.100 3.999 36.070 1.00 59.03 102 PRO A CA 1
ATOM 773 C C . PRO A 1 102 ? -24.454 4.890 37.140 1.00 59.03 102 PRO A C 1
ATOM 775 O O . PRO A 1 102 ? -24.018 4.356 38.187 1.00 59.03 102 PRO A O 1
#

Foldseek 3Di:
DPPDPLLVLLVVLLVLLVVLLVQLVVLLVVLVVVCVVVCVVPDDLVRDDPVVNVVSVVSVCSSPVVSVVSNVSSVVSNVSSVVSVVVVVVVVVVVVVVVVPD

pLDDT: mean 85.31, std 11.76, range [43.16, 97.81]

Mean predicted aligned error: 7.45 Å

Sequence (102 aa):
MNKSFLTKLAVVFFLLALACGLAGWGAWKYWNAMFSALGYGTADFVTLNAENQAMKTPLNLTMYAMPVGFWCAAAGFLAASGVAFILDVAGDVKRLLLNFFP

Organism: NCBI:txid660596

Secondary structure (DSSP, 8-state):
----HHHHHHHHHHHHHHHHHHHHHHHHHHHHHHHHHTTTTTS-GGGS-HHHHHHHHHHHHHHHHHHHHHHHHHHHHHHHHHHHHHHHHHHHHHHHHHHH--

Radius of gyration: 22.82 Å; Cα contacts (8 Å, |Δi|>4): 70; chains: 1; bounding box: 57×16×64 Å